Protein AF-R5L5N9-F1 (afdb_monomer_lite)

Foldseek 3Di:
DQVLLVLLVVVCVVVVHDLCRVCVVLVHDSVQNVCSVVPNCVVPDPVSVVSSCVVSVHDPVNVVVNVCVVVVPPPDDPDD

Sequence (80 aa):
MNILGEHMRRYRSQNKMTCAQLAEKINCSSSLISYIENGWVEKCSLRKFCEIVKMLQLSPEEVYKSAMDIAGDINGECNS

Secondary structure (DSSP, 8-state):
--HHHHHHHHHHHHTT--HHHHHHHHTS-HHHHHHHHTT-GGGS-HHHHHHHHHHTT--HHHHHHHHHTTTGGG------

Radius of gyration: 14.97 Å; chai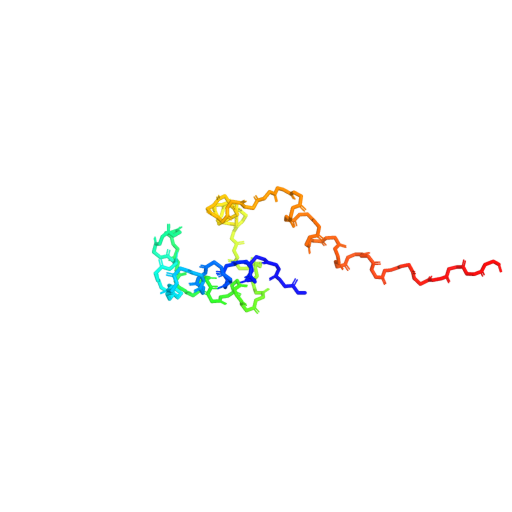ns: 1; bounding box: 25×30×51 Å

pLDDT: mean 83.42, std 15.8, range [45.12, 96.31]

Structure (mmCIF, N/CA/C/O backbone):
data_AF-R5L5N9-F1
#
_entry.id   AF-R5L5N9-F1
#
loop_
_atom_site.group_PDB
_atom_site.id
_atom_site.type_symbol
_atom_site.label_atom_id
_atom_site.label_alt_id
_atom_site.label_comp_id
_atom_site.label_asym_id
_atom_site.label_entity_id
_atom_site.label_seq_id
_atom_site.pdbx_PDB_ins_code
_atom_site.Cartn_x
_atom_site.Cartn_y
_atom_site.Cartn_z
_atom_site.occupancy
_atom_site.B_iso_or_equiv
_atom_site.auth_seq_id
_atom_site.auth_comp_id
_atom_site.auth_asym_id
_atom_site.auth_atom_id
_atom_site.pdbx_PDB_model_num
ATOM 1 N N . MET A 1 1 ? 1.617 -2.564 -15.891 1.00 49.97 1 MET A N 1
ATOM 2 C CA . MET A 1 1 ? 0.601 -2.201 -14.874 1.00 49.97 1 MET A CA 1
ATOM 3 C C . MET A 1 1 ? 1.053 -2.783 -13.539 1.00 49.97 1 MET A C 1
ATOM 5 O O . MET A 1 1 ? 1.535 -3.904 -13.547 1.00 49.97 1 MET A O 1
ATOM 9 N N . ASN A 1 2 ? 1.023 -2.037 -12.429 1.00 71.44 2 ASN A N 1
ATOM 10 C CA . ASN A 1 2 ? 1.524 -2.527 -11.135 1.00 71.44 2 ASN A CA 1
ATOM 11 C C . ASN A 1 2 ? 0.356 -2.994 -10.258 1.00 71.44 2 ASN A C 1
ATOM 13 O O . ASN A 1 2 ? -0.344 -2.178 -9.656 1.00 71.44 2 ASN A O 1
ATOM 17 N N . ILE A 1 3 ? 0.163 -4.310 -10.202 1.00 78.19 3 ILE A N 1
ATOM 18 C CA . ILE A 1 3 ? -0.953 -4.951 -9.503 1.00 78.19 3 ILE A CA 1
ATOM 19 C C . ILE A 1 3 ? -0.973 -4.622 -8.016 1.00 78.19 3 ILE A C 1
ATOM 21 O O . ILE A 1 3 ? -2.042 -4.345 -7.476 1.00 78.19 3 ILE A O 1
ATOM 25 N N . LEU A 1 4 ? 0.177 -4.609 -7.334 1.00 86.62 4 LEU A N 1
ATOM 26 C CA . LEU A 1 4 ? 0.175 -4.357 -5.893 1.00 86.62 4 LEU A CA 1
ATOM 27 C C . LEU A 1 4 ? -0.418 -2.977 -5.587 1.00 86.62 4 LEU A C 1
ATOM 29 O O . LEU A 1 4 ? -1.268 -2.850 -4.707 1.00 86.62 4 LEU A O 1
ATOM 33 N N . GLY A 1 5 ? -0.018 -1.963 -6.356 1.00 90.50 5 GLY A N 1
ATOM 34 C CA . GLY A 1 5 ? -0.561 -0.613 -6.241 1.00 90.50 5 GLY A CA 1
ATOM 35 C C . GLY A 1 5 ? -2.065 -0.548 -6.496 1.00 90.50 5 GLY A C 1
ATOM 36 O O . GLY A 1 5 ? -2.788 0.128 -5.764 1.00 90.50 5 GLY A O 1
ATOM 37 N N . GLU A 1 6 ? -2.560 -1.285 -7.490 1.00 89.62 6 GLU A N 1
ATOM 38 C CA . GLU A 1 6 ? -3.990 -1.335 -7.792 1.00 89.62 6 GLU A CA 1
ATOM 39 C C . GLU A 1 6 ? -4.796 -2.001 -6.671 1.00 89.62 6 GLU A C 1
ATOM 41 O O . GLU A 1 6 ? -5.787 -1.435 -6.204 1.00 89.62 6 GLU A O 1
ATOM 46 N N . HIS A 1 7 ? -4.354 -3.162 -6.186 1.00 90.38 7 HIS A N 1
ATOM 47 C CA . HIS A 1 7 ? -5.013 -3.853 -5.078 1.00 90.38 7 HIS A CA 1
ATOM 48 C C . HIS A 1 7 ? -4.996 -3.012 -3.802 1.00 90.38 7 HIS A C 1
ATOM 50 O O . HIS A 1 7 ? -6.019 -2.912 -3.122 1.00 90.38 7 HIS A O 1
ATOM 56 N N . MET A 1 8 ? -3.878 -2.340 -3.507 1.00 92.75 8 MET A N 1
ATOM 57 C CA . MET A 1 8 ? -3.792 -1.401 -2.388 1.00 92.75 8 MET A CA 1
ATOM 58 C C . MET A 1 8 ? -4.804 -0.267 -2.530 1.00 92.75 8 MET A C 1
ATOM 60 O O . MET A 1 8 ? -5.543 0.005 -1.584 1.00 92.75 8 MET A O 1
ATOM 64 N N . ARG A 1 9 ? -4.898 0.348 -3.715 1.00 93.88 9 ARG A N 1
ATOM 65 C CA . ARG A 1 9 ? -5.851 1.430 -3.981 1.00 93.88 9 ARG A CA 1
ATOM 66 C C . ARG A 1 9 ? -7.297 0.957 -3.837 1.00 93.88 9 ARG A C 1
ATOM 68 O O . ARG A 1 9 ? -8.083 1.622 -3.165 1.00 93.88 9 ARG A O 1
ATOM 75 N N . ARG A 1 10 ? -7.643 -0.206 -4.402 1.00 92.75 10 ARG A N 1
ATOM 76 C CA . ARG A 1 10 ? -8.986 -0.810 -4.293 1.00 92.75 10 ARG A CA 1
ATOM 77 C C . ARG A 1 10 ? -9.349 -1.103 -2.841 1.00 92.75 10 ARG A C 1
ATOM 79 O O . ARG A 1 10 ? -10.422 -0.694 -2.398 1.00 92.75 10 ARG A O 1
ATOM 86 N N . TYR A 1 11 ? -8.440 -1.722 -2.089 1.00 92.75 11 TYR A N 1
ATOM 87 C CA . TYR A 1 11 ? -8.612 -1.973 -0.659 1.00 92.75 11 TYR A CA 1
ATOM 88 C C . TYR A 1 11 ? -8.878 -0.675 0.111 1.00 92.75 11 TYR A C 1
ATOM 90 O O . TYR A 1 11 ? -9.807 -0.595 0.917 1.00 92.75 11 TYR A O 1
ATOM 98 N N . ARG A 1 12 ? -8.104 0.377 -0.177 1.00 94.69 12 ARG A N 1
ATOM 99 C CA . ARG A 1 12 ? -8.255 1.695 0.446 1.00 94.69 12 ARG A CA 1
ATOM 100 C C . ARG A 1 12 ? -9.618 2.313 0.160 1.00 94.69 12 ARG A C 1
ATOM 102 O O . ARG A 1 12 ? -10.275 2.782 1.088 1.00 94.69 12 ARG A O 1
ATOM 109 N N . SER A 1 13 ? -10.055 2.282 -1.098 1.00 94.69 13 SER A N 1
ATOM 110 C CA . SER A 1 13 ? -11.356 2.805 -1.520 1.00 94.69 13 SER A CA 1
ATOM 111 C C . SER A 1 13 ? -12.519 2.054 -0.868 1.00 94.69 13 SER A C 1
ATOM 113 O O . SER A 1 13 ? -13.437 2.694 -0.360 1.00 94.69 13 SER A O 1
ATOM 115 N N . GLN A 1 14 ? -12.461 0.719 -0.809 1.00 95.25 14 GLN A N 1
ATOM 116 C CA . GLN A 1 14 ? -13.494 -0.110 -0.171 1.00 95.25 14 GLN A CA 1
ATOM 117 C C . GLN A 1 14 ? -13.623 0.167 1.332 1.00 95.25 14 GLN A C 1
ATOM 119 O O . GLN A 1 14 ? -14.728 0.171 1.868 1.00 95.25 14 GLN A O 1
ATOM 124 N N . ASN A 1 15 ? -12.504 0.451 2.000 1.00 94.19 15 ASN A N 1
ATOM 125 C CA . ASN A 1 15 ? -12.458 0.726 3.436 1.00 94.19 15 ASN A CA 1
ATOM 126 C C . ASN A 1 15 ? -12.516 2.228 3.776 1.00 94.19 15 ASN A C 1
ATOM 128 O O . ASN A 1 15 ? -12.370 2.590 4.941 1.00 94.19 15 ASN A O 1
ATOM 132 N N . LYS A 1 16 ? -12.711 3.112 2.784 1.00 95.88 16 LYS A N 1
ATOM 133 C CA . LYS A 1 16 ? -12.704 4.583 2.941 1.00 95.88 16 LYS A CA 1
ATOM 134 C C . LYS A 1 16 ? -11.467 5.117 3.682 1.00 95.88 16 LYS A C 1
ATOM 136 O O . LYS A 1 16 ? -11.555 6.050 4.474 1.00 95.88 16 LYS A O 1
ATOM 141 N N . MET A 1 17 ? -10.309 4.517 3.422 1.00 95.00 17 MET A N 1
ATOM 142 C CA . MET A 1 17 ? -9.047 4.867 4.074 1.00 95.00 17 MET A CA 1
ATOM 143 C C . MET A 1 17 ? -8.252 5.879 3.243 1.00 95.00 17 MET A C 1
ATOM 145 O O . MET A 1 17 ? -8.319 5.884 2.014 1.00 95.00 17 MET A O 1
ATOM 149 N N . THR A 1 18 ? -7.421 6.693 3.888 1.00 95.56 18 THR A N 1
ATOM 150 C CA . THR A 1 18 ? -6.369 7.502 3.247 1.00 95.56 18 THR A CA 1
ATOM 151 C C . THR A 1 18 ? -5.057 6.716 3.133 1.00 95.56 18 THR A C 1
ATOM 153 O O . THR A 1 18 ? -4.886 5.679 3.779 1.00 95.56 18 THR A O 1
ATOM 156 N N . CYS A 1 19 ? -4.093 7.194 2.332 1.00 94.00 19 CYS A N 1
ATOM 157 C CA . CYS A 1 19 ? -2.766 6.560 2.242 1.00 94.00 19 CYS A CA 1
ATOM 158 C C . CYS A 1 19 ? -2.044 6.525 3.597 1.00 94.00 19 CYS A C 1
ATOM 160 O O . CYS A 1 19 ? -1.349 5.557 3.889 1.00 94.00 19 CYS A O 1
ATOM 162 N N . ALA A 1 20 ? -2.235 7.548 4.437 1.00 95.69 20 ALA A N 1
ATOM 163 C CA . ALA A 1 20 ? -1.655 7.609 5.777 1.00 95.69 20 ALA A CA 1
ATOM 164 C C . ALA A 1 20 ? -2.250 6.545 6.712 1.00 95.69 20 ALA A C 1
ATOM 166 O O . ALA A 1 20 ? -1.507 5.854 7.399 1.00 95.69 20 ALA A O 1
ATOM 167 N N . GLN A 1 21 ? -3.569 6.345 6.670 1.00 96.31 21 GLN A N 1
ATOM 168 C CA . GLN A 1 21 ? -4.236 5.313 7.473 1.00 96.31 21 GLN A CA 1
ATOM 169 C C . GLN A 1 21 ? -3.828 3.898 7.043 1.00 96.31 21 GLN A C 1
ATOM 171 O O . GLN A 1 21 ? -3.670 3.006 7.875 1.00 96.31 21 GLN A O 1
ATOM 176 N N . LEU A 1 22 ? -3.637 3.673 5.738 1.00 94.62 22 LEU A N 1
ATOM 177 C CA . LEU A 1 22 ? -3.133 2.389 5.248 1.00 94.62 22 LEU A CA 1
ATOM 178 C C . LEU A 1 22 ? -1.675 2.164 5.672 1.00 94.62 22 LEU A C 1
ATOM 180 O O . LEU A 1 22 ? -1.322 1.066 6.094 1.00 94.62 22 LEU A O 1
ATOM 184 N N . ALA A 1 23 ? -0.846 3.205 5.592 1.00 94.75 23 ALA A N 1
ATOM 185 C CA . ALA A 1 23 ? 0.545 3.169 6.026 1.00 94.75 23 ALA A CA 1
ATOM 186 C C . ALA A 1 23 ? 0.687 2.833 7.515 1.00 94.75 23 ALA A C 1
ATOM 188 O O . ALA A 1 23 ? 1.500 1.983 7.868 1.00 94.75 23 ALA A O 1
ATOM 189 N N . GLU A 1 24 ? -0.141 3.437 8.368 1.00 95.19 24 GLU A N 1
ATOM 190 C CA . GLU A 1 24 ? -0.183 3.144 9.801 1.00 95.19 24 GLU A CA 1
ATOM 191 C C . GLU A 1 24 ? -0.531 1.671 10.060 1.00 95.19 24 GLU A C 1
ATOM 193 O O . GLU A 1 24 ? 0.180 0.980 10.787 1.00 95.19 24 GLU A O 1
ATOM 198 N N . LYS A 1 25 ? -1.547 1.143 9.364 1.00 92.81 25 LYS A N 1
ATOM 199 C CA . LYS A 1 25 ? -1.954 -0.267 9.471 1.00 92.81 25 LYS A CA 1
ATOM 200 C C . LYS A 1 25 ? -0.857 -1.255 9.051 1.00 92.81 25 LYS A C 1
ATOM 202 O O . LYS A 1 25 ? -0.767 -2.346 9.605 1.00 92.81 25 LYS A O 1
ATOM 207 N N . ILE A 1 26 ? -0.040 -0.888 8.065 1.00 91.19 26 ILE A N 1
ATOM 208 C CA . ILE A 1 26 ? 1.055 -1.713 7.519 1.00 91.19 26 ILE A CA 1
ATOM 209 C C . ILE A 1 26 ? 2.385 -1.443 8.254 1.00 91.19 26 ILE A C 1
ATOM 211 O O . ILE A 1 26 ? 3.401 -2.104 8.002 1.00 91.19 26 ILE A O 1
ATOM 215 N N . ASN A 1 27 ? 2.389 -0.480 9.180 1.00 92.94 27 ASN A N 1
ATOM 216 C CA . ASN A 1 27 ? 3.577 0.033 9.845 1.00 92.94 27 ASN A CA 1
ATOM 217 C C . ASN A 1 27 ? 4.674 0.404 8.825 1.00 92.94 27 ASN A C 1
ATOM 219 O O . ASN A 1 27 ? 5.755 -0.196 8.769 1.00 92.94 27 ASN A O 1
ATOM 223 N N . CYS A 1 28 ? 4.350 1.337 7.930 1.00 92.69 28 CYS A N 1
ATOM 224 C CA . CYS A 1 28 ? 5.278 1.906 6.957 1.00 92.69 28 CYS A CA 1
ATOM 225 C C . CYS A 1 28 ? 5.024 3.405 6.750 1.00 92.69 28 CYS A C 1
ATOM 227 O O . CYS A 1 28 ? 4.141 3.991 7.367 1.00 92.69 28 CYS A O 1
ATOM 229 N N . SER A 1 29 ? 5.800 4.048 5.874 1.00 95.06 29 SER A N 1
ATOM 230 C CA . SER A 1 29 ? 5.570 5.452 5.532 1.00 95.06 29 SER A CA 1
ATOM 231 C C . SER A 1 29 ? 4.407 5.608 4.548 1.00 95.06 29 SER A C 1
ATOM 233 O O . SER A 1 29 ? 4.197 4.773 3.664 1.00 95.06 29 SER A O 1
ATOM 235 N N . SER A 1 30 ? 3.678 6.721 4.656 1.00 95.00 30 SER A N 1
ATOM 236 C CA . SER A 1 30 ? 2.659 7.123 3.674 1.00 95.00 30 SER A CA 1
ATOM 237 C C . SER A 1 30 ? 3.252 7.309 2.274 1.00 95.00 30 SER A C 1
ATOM 239 O O . SER A 1 30 ? 2.604 6.982 1.279 1.00 95.00 30 SER A O 1
ATOM 241 N N . SER A 1 31 ? 4.510 7.751 2.188 1.00 95.25 31 SER A N 1
ATOM 242 C CA . SER A 1 31 ? 5.252 7.853 0.930 1.00 95.25 31 SER A CA 1
ATOM 243 C C . SER A 1 31 ? 5.456 6.494 0.264 1.00 95.25 31 SER A C 1
ATOM 245 O O . SER A 1 31 ? 5.312 6.405 -0.949 1.00 95.25 31 SER A O 1
ATOM 247 N N . LEU A 1 32 ? 5.730 5.426 1.027 1.00 93.69 32 LEU A N 1
ATOM 248 C CA . LEU A 1 32 ? 5.864 4.080 0.460 1.00 93.69 32 LEU A CA 1
ATOM 249 C C . LEU A 1 32 ? 4.549 3.609 -0.173 1.00 93.69 32 LEU A C 1
ATOM 251 O O . LEU A 1 32 ? 4.564 3.082 -1.280 1.00 93.69 32 LEU A O 1
ATOM 255 N N . ILE A 1 33 ? 3.414 3.859 0.489 1.00 94.44 33 ILE A N 1
ATOM 256 C CA . ILE A 1 33 ? 2.085 3.570 -0.072 1.00 94.4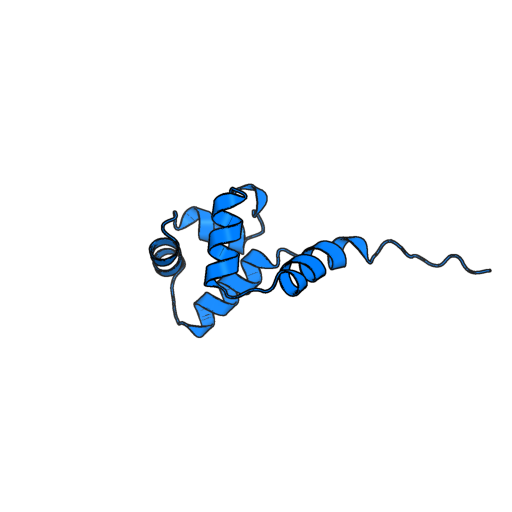4 33 ILE A CA 1
ATOM 257 C C . ILE A 1 33 ? 1.885 4.323 -1.390 1.00 94.44 33 ILE A C 1
ATOM 259 O O . ILE A 1 33 ? 1.499 3.722 -2.388 1.00 94.44 33 ILE A O 1
ATOM 263 N N . SER A 1 34 ? 2.200 5.623 -1.407 1.00 94.62 34 SER A N 1
ATOM 264 C CA . SER A 1 34 ? 2.101 6.451 -2.613 1.00 94.62 34 SER A CA 1
ATOM 265 C C . SER A 1 34 ? 2.987 5.929 -3.747 1.00 94.62 34 SER A C 1
ATOM 267 O O . SER A 1 34 ? 2.529 5.820 -4.881 1.00 94.62 34 SER A O 1
ATOM 269 N N . TYR A 1 35 ? 4.235 5.554 -3.458 1.00 94.19 35 TYR A N 1
ATOM 270 C CA . TYR A 1 35 ? 5.142 4.981 -4.453 1.00 94.19 35 TYR A CA 1
ATOM 271 C C . TYR A 1 35 ? 4.568 3.712 -5.075 1.00 94.19 35 TYR A C 1
ATOM 273 O O . TYR A 1 35 ? 4.478 3.624 -6.300 1.00 94.19 35 TYR A O 1
ATOM 281 N N . ILE A 1 36 ? 4.110 2.772 -4.248 1.00 92.88 36 ILE A N 1
ATOM 282 C CA . ILE A 1 36 ? 3.556 1.505 -4.729 1.00 92.88 36 ILE A CA 1
ATOM 283 C C . ILE A 1 36 ? 2.289 1.749 -5.565 1.00 92.88 36 ILE A C 1
ATOM 285 O O . ILE A 1 36 ? 2.183 1.224 -6.672 1.00 92.88 36 ILE A O 1
ATOM 289 N N . GLU A 1 37 ? 1.368 2.600 -5.098 1.00 92.44 37 GLU A N 1
ATOM 290 C CA . GLU A 1 37 ? 0.149 2.969 -5.837 1.00 92.44 37 GLU A CA 1
ATOM 291 C C . GLU A 1 37 ? 0.438 3.654 -7.190 1.00 92.44 37 GLU A C 1
ATOM 293 O O . GLU A 1 37 ? -0.386 3.584 -8.105 1.00 92.44 37 GLU A O 1
ATOM 298 N N . ASN A 1 38 ? 1.592 4.310 -7.337 1.00 91.25 38 ASN A N 1
ATOM 299 C CA . ASN A 1 38 ? 2.016 4.987 -8.567 1.00 91.25 38 ASN A CA 1
ATOM 300 C C . ASN A 1 38 ? 2.959 4.149 -9.444 1.00 91.25 38 ASN A C 1
ATOM 302 O O . ASN A 1 38 ? 3.493 4.662 -10.423 1.00 91.25 38 ASN A O 1
ATOM 306 N N . GLY A 1 39 ? 3.170 2.873 -9.117 1.00 88.38 39 GLY A N 1
ATOM 307 C CA . GLY A 1 39 ? 3.930 1.953 -9.961 1.00 88.38 39 GLY A CA 1
ATOM 308 C C . GLY A 1 39 ? 5.348 1.640 -9.488 1.00 88.38 39 GLY A C 1
ATOM 309 O O . GLY A 1 39 ? 5.941 0.710 -10.022 1.00 88.38 39 GLY A O 1
ATOM 310 N N . TRP A 1 40 ? 5.845 2.307 -8.449 1.00 90.00 40 TRP A N 1
ATOM 311 C CA . TRP A 1 40 ? 7.225 2.204 -7.961 1.00 90.00 40 TRP A CA 1
ATOM 312 C C . TRP A 1 40 ? 7.378 1.094 -6.902 1.00 90.00 40 TRP A C 1
ATOM 314 O O . TRP A 1 40 ? 7.776 1.348 -5.760 1.00 90.00 40 TRP A O 1
ATOM 324 N N . VAL A 1 41 ? 6.990 -0.148 -7.231 1.00 87.38 41 VAL A N 1
ATOM 325 C CA . VAL A 1 41 ? 7.051 -1.285 -6.281 1.00 87.38 41 VAL A CA 1
ATOM 326 C C . VAL A 1 41 ? 8.480 -1.685 -5.935 1.00 87.38 41 VAL A C 1
ATOM 328 O O . VAL A 1 41 ? 8.719 -2.192 -4.846 1.00 87.38 41 VAL A O 1
ATOM 331 N N . GLU A 1 42 ? 9.445 -1.399 -6.800 1.00 86.31 42 GLU A N 1
ATOM 332 C CA . GLU A 1 42 ? 10.867 -1.651 -6.569 1.00 86.31 42 GLU A CA 1
ATOM 333 C C . GLU A 1 42 ? 11.442 -0.831 -5.401 1.00 86.31 42 GLU A C 1
ATOM 335 O O . GLU A 1 42 ? 12.489 -1.174 -4.855 1.00 86.31 42 GLU A O 1
ATOM 340 N N . LYS A 1 43 ? 10.745 0.230 -4.965 1.00 86.69 43 LYS A N 1
ATOM 341 C CA . LYS A 1 43 ? 11.065 0.975 -3.734 1.00 86.69 43 LYS A CA 1
ATOM 342 C C . LYS A 1 43 ? 10.645 0.232 -2.461 1.00 86.69 43 LYS A C 1
ATOM 344 O O . LYS A 1 43 ? 11.032 0.629 -1.362 1.00 86.69 43 LYS A O 1
ATOM 349 N N . CYS A 1 44 ? 9.844 -0.823 -2.590 1.00 89.50 44 CYS A N 1
ATOM 350 C CA . CYS A 1 44 ? 9.411 -1.678 -1.497 1.00 89.50 44 CYS A CA 1
ATOM 351 C C . CYS A 1 44 ? 10.396 -2.837 -1.317 1.00 89.50 44 CYS A C 1
ATOM 353 O O . CYS A 1 44 ? 10.747 -3.528 -2.270 1.00 89.50 44 CYS A O 1
ATOM 355 N N . SER A 1 45 ? 10.823 -3.095 -0.081 1.00 91.25 45 SER A N 1
ATOM 356 C CA . SER A 1 45 ? 11.611 -4.296 0.200 1.00 91.25 45 SER A CA 1
ATOM 357 C C . SER A 1 45 ? 10.752 -5.552 0.044 1.00 91.25 45 SER A C 1
ATOM 359 O O . SER A 1 45 ? 9.560 -5.535 0.352 1.00 91.25 45 SER A O 1
ATOM 361 N N . LEU A 1 46 ? 11.362 -6.678 -0.339 1.00 89.56 46 LEU A N 1
ATOM 362 C CA . LEU A 1 46 ? 10.654 -7.959 -0.462 1.00 89.56 46 LEU A CA 1
ATOM 363 C C . LEU A 1 46 ? 9.918 -8.349 0.831 1.00 89.56 46 LEU A C 1
ATOM 365 O O . LEU A 1 46 ? 8.788 -8.826 0.793 1.00 89.56 46 LEU A O 1
ATOM 369 N N . ARG A 1 47 ? 10.532 -8.099 1.996 1.00 91.25 47 ARG A N 1
ATOM 370 C CA . ARG A 1 47 ? 9.891 -8.346 3.296 1.00 91.25 47 ARG A CA 1
ATOM 371 C C . ARG A 1 47 ? 8.586 -7.560 3.427 1.00 91.25 47 ARG A C 1
ATOM 373 O O . ARG A 1 47 ? 7.559 -8.146 3.756 1.00 91.25 47 ARG A O 1
ATOM 380 N N . LYS A 1 48 ? 8.627 -6.252 3.160 1.00 91.25 48 LYS A N 1
ATOM 381 C CA . LYS A 1 48 ? 7.454 -5.382 3.285 1.00 91.25 48 LYS A CA 1
ATOM 382 C C . LYS A 1 48 ? 6.407 -5.710 2.220 1.00 91.25 48 LYS A C 1
ATOM 384 O O . LYS A 1 48 ? 5.225 -5.746 2.535 1.00 91.25 48 LYS A O 1
ATOM 389 N N . PHE A 1 49 ? 6.832 -6.041 1.003 1.00 91.31 49 PHE A N 1
ATOM 390 C CA . PHE A 1 49 ? 5.958 -6.556 -0.048 1.00 91.31 49 PHE A CA 1
ATOM 391 C C . PHE A 1 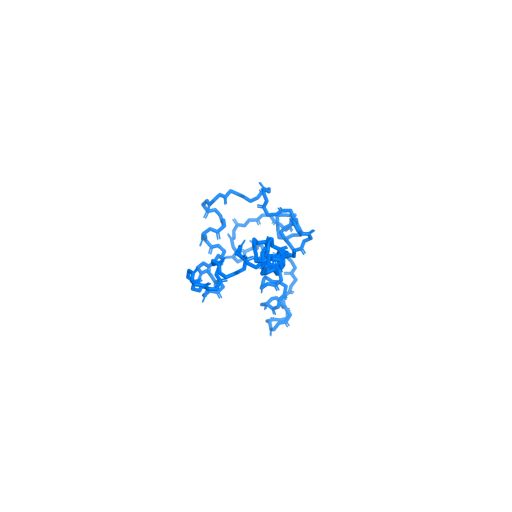49 ? 5.153 -7.770 0.442 1.00 91.31 49 PHE A C 1
ATOM 393 O O . PHE A 1 49 ? 3.926 -7.756 0.381 1.00 91.31 49 PHE A O 1
ATOM 400 N N . CYS A 1 50 ? 5.817 -8.776 1.018 1.00 90.56 50 CYS A N 1
ATOM 401 C CA . CYS A 1 50 ? 5.151 -9.962 1.560 1.00 90.56 50 CYS A CA 1
ATOM 402 C C . CYS A 1 50 ? 4.179 -9.636 2.707 1.00 90.56 50 CYS A C 1
ATOM 404 O O . CYS A 1 50 ? 3.126 -10.261 2.807 1.00 90.56 50 CYS A O 1
ATOM 406 N N . GLU A 1 51 ? 4.504 -8.675 3.576 1.00 91.88 51 GLU A N 1
ATOM 407 C CA . GLU A 1 51 ? 3.590 -8.207 4.631 1.00 91.88 51 GLU A CA 1
ATOM 408 C C . GLU A 1 51 ? 2.323 -7.571 4.042 1.00 91.88 51 GLU A C 1
ATOM 410 O O . GLU A 1 51 ? 1.217 -7.880 4.487 1.00 91.88 51 GLU A O 1
ATOM 415 N N . ILE A 1 52 ? 2.473 -6.732 3.010 1.00 91.88 52 ILE A N 1
ATOM 416 C CA . ILE A 1 52 ? 1.349 -6.089 2.318 1.00 91.88 52 ILE A CA 1
ATOM 417 C C . ILE A 1 52 ? 0.465 -7.144 1.647 1.00 91.88 52 ILE A C 1
ATOM 419 O O . ILE A 1 52 ? -0.743 -7.145 1.861 1.00 91.88 52 ILE A O 1
ATOM 423 N N . VAL A 1 53 ? 1.059 -8.068 0.885 1.00 91.62 53 VAL A N 1
ATOM 424 C CA . VAL A 1 53 ? 0.347 -9.164 0.201 1.00 91.62 53 VAL A CA 1
ATOM 425 C C . VAL A 1 53 ? -0.476 -9.989 1.192 1.00 91.62 53 VAL A C 1
ATOM 427 O O . VAL A 1 53 ? -1.658 -10.234 0.956 1.00 91.62 53 VAL A O 1
ATOM 430 N N . LYS A 1 54 ? 0.113 -10.348 2.341 1.00 90.56 54 LYS A N 1
ATOM 431 C CA . LYS A 1 54 ? -0.587 -11.073 3.413 1.00 90.56 54 LYS A CA 1
ATOM 432 C C . LYS A 1 54 ? -1.750 -10.274 3.997 1.00 90.56 54 LYS A C 1
ATOM 434 O O . LYS A 1 54 ? -2.819 -10.833 4.211 1.00 90.56 54 LYS A O 1
ATOM 439 N N . MET A 1 55 ? -1.559 -8.979 4.253 1.00 90.50 55 MET A N 1
ATOM 440 C CA . MET A 1 55 ? -2.605 -8.110 4.808 1.00 90.50 55 MET A CA 1
ATOM 441 C C . MET A 1 55 ? -3.786 -7.953 3.843 1.00 90.50 55 MET A C 1
ATOM 443 O O . MET A 1 55 ? -4.940 -8.002 4.265 1.00 90.50 55 MET A O 1
ATOM 447 N N . LEU A 1 56 ? -3.491 -7.822 2.548 1.00 90.06 56 LEU A N 1
ATOM 448 C CA . LEU A 1 56 ? -4.486 -7.742 1.479 1.00 90.06 56 LEU A CA 1
ATOM 449 C C . LEU A 1 56 ? -5.129 -9.096 1.138 1.00 90.06 56 LEU A C 1
ATOM 451 O O . LEU A 1 56 ? -6.009 -9.129 0.284 1.00 90.06 56 LEU A O 1
ATOM 455 N N . GLN A 1 57 ? -4.717 -10.183 1.803 1.00 89.69 57 GLN A N 1
ATOM 456 C CA . GLN A 1 57 ? -5.200 -11.552 1.582 1.00 89.69 57 GLN A CA 1
ATOM 457 C C . GLN A 1 57 ? -5.056 -12.021 0.128 1.00 89.69 57 GLN A C 1
ATOM 459 O O . GLN A 1 57 ? -5.878 -12.785 -0.368 1.00 89.69 57 GLN A O 1
ATOM 464 N N . LEU A 1 58 ? -3.997 -11.573 -0.549 1.00 88.31 58 LEU A N 1
ATOM 465 C CA . LEU A 1 58 ? -3.709 -11.988 -1.917 1.00 88.31 58 LEU A CA 1
ATOM 466 C C . LEU A 1 58 ? -3.043 -13.360 -1.924 1.00 88.31 58 LEU A C 1
ATOM 468 O O . LEU A 1 58 ? -2.080 -13.614 -1.192 1.00 88.31 58 LEU A O 1
ATOM 472 N N . SER A 1 59 ? -3.545 -14.237 -2.782 1.00 88.81 59 SER A N 1
ATOM 473 C CA . SER A 1 59 ? -2.959 -15.545 -3.030 1.00 88.81 59 SER A CA 1
ATOM 474 C C . SER A 1 59 ? -1.687 -15.435 -3.885 1.00 88.81 59 SER A C 1
ATOM 476 O O . SER A 1 59 ? -1.538 -14.501 -4.681 1.00 88.81 59 SER A O 1
ATOM 478 N N . PRO A 1 60 ? -0.760 -16.407 -3.782 1.00 85.38 60 PRO A N 1
ATOM 479 C CA . PRO A 1 60 ? 0.403 -16.463 -4.665 1.00 85.38 60 PRO A CA 1
ATOM 480 C C . PRO A 1 60 ? 0.030 -16.486 -6.152 1.00 85.38 60 PRO A C 1
ATOM 482 O O . PRO A 1 60 ? 0.750 -15.912 -6.960 1.00 85.38 60 PRO A O 1
ATOM 485 N N . GLU A 1 61 ? -1.097 -17.108 -6.511 1.00 85.62 61 GLU A N 1
ATOM 486 C CA . GLU A 1 61 ? -1.581 -17.171 -7.892 1.00 85.62 61 GLU A CA 1
ATOM 487 C C . GLU A 1 61 ? -2.005 -15.794 -8.415 1.00 85.62 61 GLU A C 1
ATOM 489 O O . GLU A 1 61 ? -1.628 -15.426 -9.525 1.00 85.62 61 GLU A O 1
ATOM 494 N N . GLU A 1 62 ? -2.722 -15.002 -7.612 1.00 84.31 62 GLU A N 1
ATOM 495 C CA . GLU A 1 62 ? -3.071 -13.621 -7.969 1.00 84.31 62 GLU A CA 1
ATOM 496 C C . GLU A 1 62 ? -1.817 -12.772 -8.160 1.00 84.31 62 GLU A C 1
ATOM 498 O O . GLU A 1 62 ? -1.710 -12.057 -9.151 1.00 84.31 62 GLU A O 1
ATOM 503 N N . VAL A 1 63 ? -0.832 -12.892 -7.266 1.00 84.56 63 VAL A N 1
ATOM 504 C CA . VAL A 1 63 ? 0.447 -12.173 -7.386 1.00 84.56 63 VAL A CA 1
ATOM 505 C C . VAL A 1 63 ? 1.250 -12.637 -8.609 1.00 84.56 63 VAL A C 1
ATOM 507 O O . VAL A 1 63 ? 1.909 -11.824 -9.253 1.00 84.56 63 VAL A O 1
ATOM 510 N N . TYR A 1 64 ? 1.193 -13.925 -8.954 1.00 83.50 64 TYR A N 1
ATOM 511 C CA . TYR A 1 64 ? 1.937 -14.500 -10.074 1.00 83.50 64 TYR A CA 1
ATOM 512 C C . TYR A 1 64 ? 1.325 -14.165 -11.438 1.00 83.50 64 TYR A C 1
ATOM 514 O O . TYR A 1 64 ? 2.057 -13.707 -12.311 1.00 83.50 64 TYR A O 1
ATOM 522 N N . LYS A 1 65 ? 0.003 -14.320 -11.620 1.00 77.88 65 LYS A N 1
ATOM 523 C CA . LYS A 1 65 ? -0.708 -13.938 -12.864 1.00 77.88 65 LYS A CA 1
ATOM 524 C C . LYS A 1 65 ? -0.373 -12.507 -13.262 1.00 77.88 65 LYS A C 1
ATOM 526 O O . LYS A 1 65 ? 0.104 -12.235 -14.352 1.00 77.88 65 LYS A O 1
ATOM 531 N N . SER A 1 66 ? -0.450 -11.642 -12.269 1.00 71.44 66 SER A N 1
ATOM 532 C CA . SER A 1 66 ? -0.094 -10.235 -12.315 1.00 71.44 66 SER A CA 1
ATOM 533 C C . SER A 1 66 ? 1.337 -9.942 -12.788 1.00 71.44 66 SER A C 1
ATOM 535 O O . SER A 1 66 ? 1.583 -8.938 -13.453 1.00 71.44 66 SER A O 1
ATOM 537 N N . ALA A 1 67 ? 2.300 -10.801 -12.449 1.00 71.00 67 ALA A N 1
ATOM 538 C CA . ALA A 1 67 ? 3.676 -10.688 -12.925 1.00 71.00 67 ALA A CA 1
ATOM 539 C C . ALA A 1 67 ? 3.864 -11.281 -14.334 1.00 71.00 67 ALA A C 1
ATOM 541 O O . ALA A 1 67 ? 4.735 -10.825 -15.072 1.00 71.00 67 ALA A O 1
ATOM 542 N N . MET A 1 68 ? 3.065 -12.286 -14.704 1.00 67.69 68 MET A N 1
ATOM 543 C CA . MET A 1 68 ? 3.176 -13.018 -15.970 1.00 67.69 68 MET A CA 1
ATOM 544 C C . MET A 1 68 ? 2.354 -12.420 -17.115 1.00 67.69 68 MET A C 1
ATOM 546 O O . MET A 1 68 ? 2.743 -12.590 -18.265 1.00 67.69 68 MET A O 1
ATOM 550 N N . ASP A 1 69 ? 1.304 -11.643 -16.839 1.00 58.28 69 ASP A N 1
ATOM 551 C CA . ASP A 1 69 ? 0.568 -10.873 -17.857 1.00 58.28 69 ASP A CA 1
ATOM 552 C C . ASP A 1 69 ? 1.456 -9.801 -18.530 1.00 58.28 69 ASP A C 1
ATOM 554 O O . ASP A 1 69 ? 1.114 -9.260 -19.576 1.00 58.28 69 ASP A O 1
ATOM 558 N N . ILE A 1 70 ? 2.641 -9.524 -17.970 1.00 55.84 70 ILE A N 1
ATOM 559 C CA . ILE A 1 70 ? 3.701 -8.712 -18.594 1.00 55.84 70 ILE A CA 1
ATOM 560 C C . ILE A 1 70 ? 4.520 -9.532 -19.614 1.00 55.84 70 ILE A C 1
ATOM 562 O O . ILE A 1 70 ? 5.091 -8.967 -20.541 1.00 55.84 70 ILE A O 1
ATO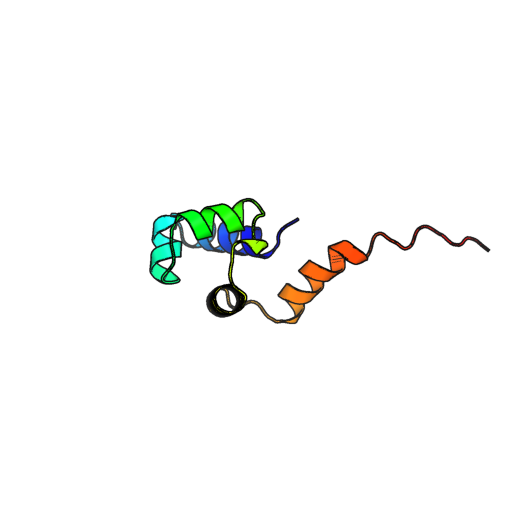M 566 N N . ALA A 1 71 ? 4.584 -10.857 -19.457 1.00 53.78 71 ALA A N 1
ATOM 567 C CA . ALA A 1 71 ? 5.350 -11.777 -20.302 1.00 53.78 71 ALA A CA 1
ATOM 568 C C . ALA A 1 71 ? 4.499 -12.494 -21.369 1.00 53.78 71 ALA A C 1
ATOM 570 O O . ALA A 1 71 ? 5.055 -13.169 -22.230 1.00 53.78 71 ALA A O 1
ATOM 571 N N . GLY A 1 72 ? 3.168 -12.366 -21.332 1.00 47.91 72 GLY A N 1
ATOM 572 C CA . GLY A 1 72 ? 2.250 -13.014 -22.279 1.00 47.91 72 GLY A CA 1
ATOM 573 C C . GLY A 1 72 ? 2.191 -12.387 -23.678 1.00 47.91 72 GLY A C 1
ATOM 574 O O . GLY A 1 72 ? 1.649 -13.011 -24.585 1.00 47.91 72 GLY A O 1
ATOM 575 N N . ASP A 1 73 ? 2.778 -11.205 -23.881 1.00 46.88 73 ASP A N 1
ATOM 576 C CA . ASP A 1 73 ? 2.680 -10.434 -25.135 1.00 46.88 73 ASP A CA 1
ATOM 577 C C . ASP A 1 73 ? 3.829 -10.709 -26.139 1.00 46.88 73 ASP A C 1
ATOM 579 O O . ASP A 1 73 ? 4.054 -9.938 -27.067 1.00 46.88 73 ASP A O 1
ATOM 583 N N . ILE A 1 74 ? 4.584 -11.809 -25.972 1.00 52.41 74 ILE A N 1
ATOM 584 C CA . ILE A 1 74 ? 5.706 -12.198 -26.863 1.00 52.41 74 ILE A CA 1
ATOM 585 C C . ILE A 1 74 ? 5.398 -13.342 -27.841 1.00 52.41 74 ILE A C 1
ATOM 587 O O . ILE A 1 74 ? 6.302 -13.792 -28.538 1.00 52.41 74 ILE A O 1
ATOM 591 N N . ASN A 1 75 ? 4.146 -13.787 -27.973 1.00 46.53 75 ASN A N 1
ATOM 592 C CA . ASN A 1 75 ? 3.774 -14.746 -29.023 1.00 46.53 75 ASN A CA 1
ATOM 593 C C . ASN A 1 75 ? 3.030 -14.051 -30.167 1.00 46.53 75 ASN A C 1
ATOM 595 O O . ASN A 1 75 ? 1.861 -14.319 -30.433 1.00 46.53 75 ASN A O 1
ATOM 599 N N . GLY A 1 76 ? 3.751 -13.162 -30.855 1.00 46.25 76 GLY A N 1
ATOM 600 C CA . GLY A 1 76 ? 3.442 -12.812 -32.235 1.00 46.25 76 GLY A CA 1
ATOM 601 C C . GLY A 1 76 ? 3.661 -14.037 -33.124 1.00 46.25 76 GLY A C 1
ATOM 602 O O . GLY A 1 76 ? 4.773 -14.545 -33.229 1.00 46.25 76 GLY A O 1
ATOM 603 N N . GLU A 1 77 ? 2.559 -14.527 -33.682 1.00 45.12 77 GLU A N 1
ATOM 604 C CA . GLU A 1 77 ? 2.399 -15.470 -34.792 1.00 45.12 77 GLU A CA 1
ATOM 605 C C . GLU A 1 77 ? 3.689 -15.984 -35.473 1.00 45.12 77 GLU A C 1
ATOM 607 O O . GLU A 1 77 ? 4.287 -15.311 -36.310 1.00 45.12 77 GLU A O 1
ATOM 612 N N . CYS A 1 78 ? 4.053 -17.246 -35.224 1.00 46.22 78 CYS A N 1
ATOM 613 C CA . CYS A 1 78 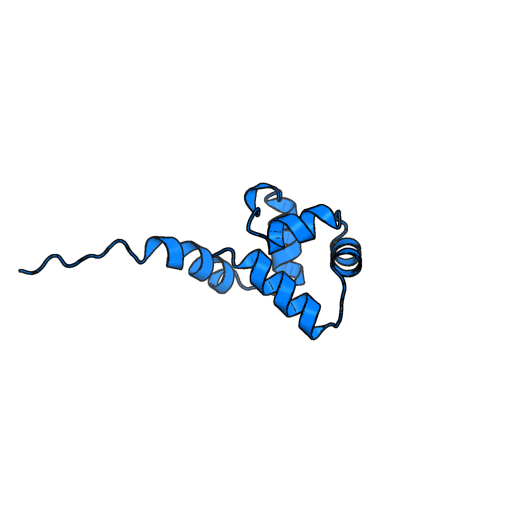? 4.723 -18.053 -36.247 1.00 46.22 78 CYS A CA 1
ATOM 614 C C . CYS A 1 78 ? 3.636 -18.732 -37.088 1.00 46.22 78 CYS A C 1
ATOM 616 O O . CYS A 1 78 ? 3.178 -19.826 -36.760 1.00 46.22 78 CYS A O 1
ATOM 618 N N . ASN A 1 79 ? 3.191 -18.057 -38.148 1.00 50.78 79 ASN A N 1
ATOM 619 C CA . ASN A 1 79 ? 2.348 -18.676 -39.165 1.00 50.78 79 ASN A CA 1
ATOM 620 C C . ASN A 1 79 ? 3.223 -19.551 -40.082 1.00 50.78 79 ASN A C 1
ATOM 622 O O . ASN A 1 79 ? 4.098 -19.019 -40.758 1.00 50.78 79 ASN A O 1
ATOM 626 N N . SER A 1 80 ? 2.958 -20.86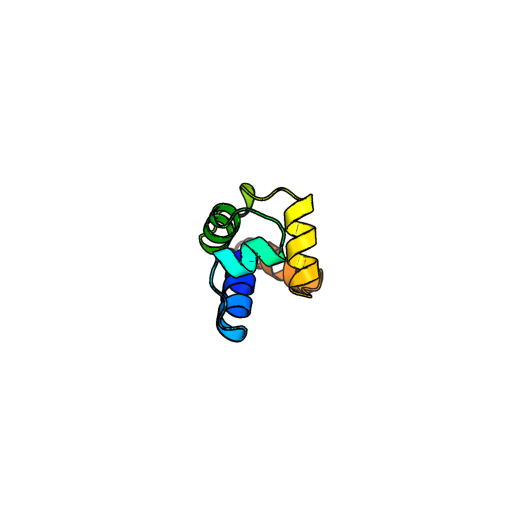5 -40.010 1.00 52.34 80 SER A N 1
ATOM 627 C CA . SER A 1 80 ? 3.145 -21.976 -40.978 1.00 52.34 80 SER A CA 1
ATOM 628 C C . SER A 1 80 ? 4.165 -21.841 -42.110 1.00 52.34 80 SER A C 1
ATOM 630 O O . SER A 1 80 ? 3.979 -20.966 -42.982 1.00 52.34 80 SER A O 1
#